Protein 4X9J (pdb70)

InterPro domains:
  IPR013087 Zinc finger C2H2-type [PF00096] (338-362)
  IPR013087 Zinc finger C2H2-type [PF00096] (368-390)
  IPR013087 Zinc finger C2H2-type [PF00096] (396-418)
  IPR013087 Zinc finger C2H2-type [PS00028] (340-362)
  IPR013087 Zinc finger C2H2-type [PS00028] (370-390)
  IPR013087 Zinc finger C2H2-type [PS00028] (398-418)
  IPR013087 Zinc finger C2H2-type [PS50157] (338-367)
  IPR013087 Zinc finger C2H2-type [PS50157] (368-395)
  IPR013087 Zinc finger C2H2-type [PS50157] (396-423)
  IPR013087 Zinc finger C2H2-type [SM00355] (338-362)
  IPR013087 Zinc finger C2H2-type [SM00355] (368-390)
  IPR013087 Zinc finger C2H2-type [SM00355] (396-418)
  IPR021839 Early growth response protein 1, C-terminal [PF11914] (452-530)
  IPR021849 Early growth response, N-terminal [PF11928] (135-237)
  IPR036236 Zinc finger C2H2 superfamily [SSF57667] (329-376)
  IPR036236 Zinc finger C2H2 superfamily [SSF57667] (362-414)

Foldseek 3Di:
DFPAAAPDDVGGDTHPDPVVSVLVCCVVVVDQPAAAPPPRDGHSDPVVSQLVVCVVVVDFPDAAPPPGDTHSDPVVSVVPNVVPDD

Solvent-accessible surface area: 7037 Å² total; per-residue (Å²): 180,122,82,89,42,9,103,40,163,112,23,129,109,114,8,67,155,59,75,69,29,81,96,17,42,63,132,76,91,50,94,120,59,64,95,0,214,94,56,120,154,68,27,42,70,61,72,87,26,67,36,31,50,38,103,75,84,48,96,112,66,53,38,4,139,117,70,40,151,128,17,22,110,60,74,58,75,159,167,19,49,119,111,72,139,290

Secondary structure (DSSP, 8-state):
---EE--STT---EESSHHHHHHHHHHHH----EE-TTT--EES-HHHHHHHHHHHH----EE-TTT--EESSHHHHHHHHGGG--

Sequence (86 aa):
ERPYACPVESCDRRFSRSDELTRHIRIHTGQKPFQCRICMRNFSRSDHLTTHIRTHTGEKPFACDICGRKFARSDERKRHTKIHLR

Organism: Homo sapiens (NCBI:txid9606)

GO terms:
  GO:0000785 chromatin (C, IDA)
  GO:0000978 RNA polymerase II cis-regulatory region sequence-specific DNA binding (F, IDA)
  GO:0001228 DNA-binding transcription activator activity, RNA polymerase II-specific (F, IDA)
  GO:1902895 positive regulation of miRNA transcription (P, IDA)
  GO:1990837 sequence-specific double-stranded DNA binding (F, IDA)
  GO:0005634 nucleus (C, IDA)
  GO:0005737 cytoplasm (C, IDA)
  GO:0008270 zinc ion binding (F, IDA)
  GO:0043565 sequence-specific DNA binding (F, IDA)
  GO:0044729 hemi-methylated DNA-binding (F, IDA)
  GO:0010385 double-stranded methylated DNA binding (F, IDA)
  GO:0098759 cellular response to interleukin-8 (P, IDA)
  GO:1990841 promoter-specific chromatin binding (F, IDA)
  GO:0005654 nucleoplasm (C, TAS)
  GO:0005515 protein binding (F, IPI)
  GO:0045944 positive regulation of transcription by RNA polymerase II (P, IDA)
  GO:0033233 regulation of protein sumoylation (P, IDA)
  GO:0045944 positive regulation of transcription by RNA polymerase II (P, IMP)
  GO:0010628 positive regulation of gene expression (P, IMP)
  GO:1901875 positive regulation of post-translational protein modification (P, IMP)

CATH classification: 3.30.160.60

Radius of gyration: 17.77 Å; Cα contacts (8 Å, |Δi|>4): 103; chains: 1; bounding box: 38×40×45 Å

Structure (mmCIF, N/CA/C/O backbone):
data_4X9J
#
_entry.id   4X9J
#
_cell.length_a   44.009
_cell.length_b   55.989
_cell.length_c   128.952
_cell.angle_alpha   90.00
_cell.angle_beta   90.00
_cell.angle_gamma   90.00
#
_symmetry.space_group_name_H-M   'C 2 2 21'
#
loop_
_entity.id
_entity.type
_entity.pdbx_description
1 polymer 'Early growth response protein 1'
2 polymer "DNA (5'-D(*AP*GP*(5CM)P*GP*TP*GP*GP*GP*(5CM)P*GP*T)-3')"
3 polymer "DNA (5'-D(*TP*AP*(5CM)P*GP*CP*CP*CP*AP*(5CM)P*GP*C)-3')"
4 non-polymer 'ZINC ION'
5 water water
#
loop_
_atom_site.group_PDB
_atom_site.id
_atom_site.type_symbol
_atom_site.label_atom_id
_atom_site.label_alt_id
_atom_site.label_comp_id
_atom_site.label_asym_id
_atom_site.label_entity_id
_atom_site.label_seq_id
_atom_site.pdbx_PDB_ins_code
_atom_site.Cartn_x
_atom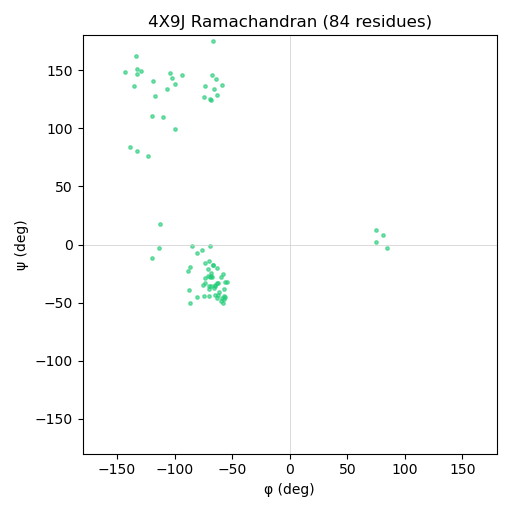_site.Cartn_y
_atom_site.Cartn_z
_atom_site.occupancy
_atom_site.B_iso_or_equiv
_atom_site.auth_seq_id
_atom_site.auth_comp_id
_atom_site.auth_asym_id
_atom_site.auth_atom_id
_atom_site.pdbx_PDB_model_num
ATOM 1 N N . GLU A 1 1 ? 17.237 -10.574 -6.996 1.00 74.53 102 GLU A N 1
ATOM 2 C CA . GLU A 1 1 ? 16.788 -10.149 -5.676 1.00 74.08 102 GLU A CA 1
ATOM 3 C C . GLU A 1 1 ? 15.430 -9.453 -5.761 1.00 70.82 102 GLU A C 1
ATOM 4 O O . GLU A 1 1 ? 15.022 -9.005 -6.835 1.00 67.32 102 GLU A O 1
ATOM 15 N N . ARG A 1 2 ? 14.739 -9.373 -4.624 1.00 63.02 103 ARG A N 1
ATOM 16 C CA . ARG A 1 2 ? 13.447 -8.695 -4.533 1.00 43.01 103 ARG A CA 1
ATOM 17 C C . ARG A 1 2 ? 13.485 -7.605 -3.476 1.00 34.16 103 ARG A C 1
ATOM 18 O O . ARG A 1 2 ? 12.952 -7.769 -2.388 1.00 36.21 103 ARG A O 1
ATOM 39 N N . PRO A 1 3 ? 14.110 -6.475 -3.796 1.00 28.90 104 PRO A N 1
ATOM 40 C CA . PRO A 1 3 ? 14.272 -5.418 -2.794 1.00 37.72 104 PRO A CA 1
ATOM 41 C C . PRO A 1 3 ? 12.977 -4.698 -2.413 1.00 39.72 104 PRO A C 1
ATOM 42 O O . PRO A 1 3 ? 12.985 -3.993 -1.410 1.00 34.68 104 PRO A O 1
ATOM 53 N N . TYR A 1 4 ? 11.900 -4.868 -3.183 1.00 39.14 105 TYR A N 1
ATOM 54 C CA . TYR A 1 4 ? 10.673 -4.087 -2.974 1.00 28.67 105 TYR A CA 1
ATOM 55 C C . TYR A 1 4 ? 9.612 -4.854 -2.191 1.00 26.18 105 TYR A C 1
ATOM 56 O O . TYR A 1 4 ? 8.886 -5.665 -2.751 1.00 25.22 105 TYR A O 1
ATOM 74 N N . ALA A 1 5 ? 9.511 -4.582 -0.894 1.00 28.04 106 ALA A N 1
ATOM 75 C CA . ALA A 1 5 ? 8.627 -5.359 -0.028 1.00 25.07 106 ALA A CA 1
ATOM 76 C C . ALA A 1 5 ? 7.266 -4.712 0.111 1.00 21.20 106 ALA A C 1
ATOM 77 O O . ALA A 1 5 ? 7.156 -3.476 0.108 1.00 22.76 106 ALA A O 1
ATOM 84 N N . CYS A 1 6 ? 6.225 -5.530 0.226 1.00 20.72 107 CYS A N 1
ATOM 85 C CA . CYS A 1 6 ? 4.896 -4.978 0.431 1.00 16.55 107 CYS A CA 1
ATOM 86 C C . CYS A 1 6 ? 4.782 -4.490 1.873 1.00 23.07 107 CYS A C 1
ATOM 87 O O . CYS A 1 6 ? 5.083 -5.243 2.805 1.00 19.30 107 CYS A O 1
ATOM 94 N N . PRO A 1 7 ? 4.369 -3.221 2.073 1.00 17.56 108 PRO A N 1
ATOM 95 C CA . PRO A 1 7 ? 4.335 -2.681 3.444 1.00 15.15 108 PRO A CA 1
ATOM 96 C C . PRO A 1 7 ? 3.087 -2.989 4.251 1.00 25.19 108 PRO A C 1
ATOM 97 O O . PRO A 1 7 ? 2.989 -2.597 5.417 1.00 24.14 108 PRO A O 1
ATOM 108 N N . VAL A 1 8 ? 2.139 -3.676 3.650 1.00 20.80 109 VAL A N 1
ATOM 109 C CA . VAL A 1 8 ? 0.943 -4.090 4.372 1.00 28.28 109 VAL A CA 1
ATOM 110 C C . VAL A 1 8 ? 1.263 -5.246 5.330 1.00 33.90 109 VAL A C 1
ATOM 111 O O . VAL A 1 8 ? 1.963 -6.195 4.976 1.00 36.27 109 VAL A O 1
ATOM 124 N N . GLU A 1 9 ? 0.721 -5.154 6.545 1.00 46.78 110 GLU A N 1
ATOM 125 C CA . GLU A 1 9 ? 1.180 -5.950 7.699 1.00 54.24 110 GLU A CA 1
ATOM 126 C C . GLU A 1 9 ? 1.101 -7.448 7.477 1.00 47.70 110 GLU A C 1
ATOM 127 O O . GLU A 1 9 ? 2.068 -8.175 7.700 1.00 44.86 110 GLU A O 1
ATOM 139 N N . SER A 1 10 ? -0.063 -7.904 7.037 1.00 48.83 111 SER A N 1
ATOM 140 C CA . SER A 1 10 ? -0.326 -9.329 6.880 1.00 56.41 111 SER A CA 1
ATOM 141 C C . SER A 1 10 ? 0.474 -9.945 5.732 1.00 56.33 111 SER A C 1
ATOM 142 O O . SER A 1 10 ? 0.399 -11.156 5.497 1.00 52.36 111 SER A O 1
ATOM 150 N N . CYS A 1 11 ? 1.246 -9.110 5.038 1.00 51.47 112 CYS A N 1
ATOM 151 C CA . CYS A 1 11 ? 1.823 -9.468 3.752 1.00 41.95 112 CYS A CA 1
ATOM 152 C C . CYS A 1 11 ? 3.345 -9.486 3.774 1.00 35.34 112 CYS A C 1
ATOM 153 O O . CYS A 1 11 ? 3.986 -8.506 4.141 1.00 36.45 112 CYS A O 1
ATOM 160 N N . ASP A 1 12 ? 3.918 -10.599 3.331 1.00 46.98 113 ASP A N 1
ATOM 161 C CA . ASP A 1 12 ? 5.371 -10.762 3.281 1.00 52.29 113 ASP A CA 1
ATOM 162 C C . ASP A 1 12 ? 5.882 -10.843 1.837 1.00 47.57 113 ASP A C 1
ATOM 163 O O . ASP A 1 12 ? 7.007 -11.287 1.592 1.00 45.32 113 ASP A O 1
ATOM 172 N N . ARG A 1 13 ? 5.054 -10.408 0.888 1.00 30.30 114 ARG A N 1
ATOM 173 C CA . ARG A 1 13 ? 5.424 -10.442 -0.521 1.00 25.58 114 ARG A CA 1
ATOM 174 C C . ARG A 1 13 ? 6.548 -9.458 -0.807 1.00 27.32 114 ARG A C 1
ATOM 175 O O . ARG A 1 13 ? 6.634 -8.383 -0.193 1.00 25.51 114 ARG A O 1
ATOM 196 N N . ARG A 1 14 ? 7.419 -9.841 -1.738 1.00 23.67 115 ARG A N 1
ATOM 197 C CA . ARG A 1 14 ? 8.507 -8.982 -2.190 1.00 21.00 115 ARG A CA 1
ATOM 198 C C . ARG A 1 14 ? 8.547 -9.010 -3.721 1.00 23.20 115 ARG A C 1
ATOM 199 O O . ARG A 1 14 ? 7.978 -9.918 -4.332 1.00 35.80 115 ARG A O 1
ATOM 220 N N . PHE A 1 15 ? 9.217 -8.017 -4.316 1.00 24.07 116 PHE A N 1
ATOM 221 C CA . PHE A 1 15 ? 9.243 -7.854 -5.777 1.00 20.85 116 PHE A CA 1
ATOM 222 C C . PHE A 1 15 ? 10.598 -7.368 -6.288 1.00 21.46 116 PHE A C 1
ATOM 223 O O . PHE A 1 15 ? 11.323 -6.639 -5.594 1.00 24.26 116 PHE A O 1
ATOM 240 N N . SER A 1 16 ? 10.939 -7.800 -7.511 1.00 28.63 117 SER A N 1
ATOM 241 C CA . SER A 1 16 ? 12.158 -7.363 -8.191 1.00 29.03 117 SER A CA 1
ATOM 242 C C . SER A 1 16 ? 12.002 -5.951 -8.709 1.00 26.90 117 SER A C 1
ATOM 243 O O . SER A 1 16 ? 12.967 -5.172 -8.739 1.00 31.90 117 SER A O 1
ATOM 251 N N . ARG A 1 17 ? 10.786 -5.625 -9.132 1.00 24.96 118 ARG A N 1
ATOM 252 C CA . ARG A 1 17 ? 10.516 -4.326 -9.722 1.00 18.75 118 ARG A CA 1
ATOM 253 C C . ARG A 1 17 ? 9.504 -3.505 -8.953 1.00 18.00 118 ARG A C 1
ATOM 254 O O . ARG A 1 17 ? 8.482 -4.025 -8.502 1.00 18.74 118 ARG A O 1
ATOM 275 N N . SER A 1 18 ? 9.767 -2.205 -8.865 1.00 15.68 119 SER A N 1
ATOM 276 C CA . SER A 1 18 ? 8.934 -1.312 -8.056 1.00 14.59 119 SER A CA 1
ATOM 277 C C . SER A 1 18 ? 7.531 -1.238 -8.616 1.00 12.63 119 SER A C 1
ATOM 278 O O . SER A 1 18 ? 6.563 -1.166 -7.846 1.00 13.73 119 SER A O 1
ATOM 286 N N . ASP A 1 19 ? 7.402 -1.278 -9.939 1.00 12.94 120 ASP A N 1
ATOM 287 C CA . ASP A 1 19 ? 6.090 -1.173 -10.543 1.00 11.05 120 ASP A CA 1
ATOM 288 C C . ASP A 1 19 ? 5.263 -2.415 -10.247 1.00 12.46 120 ASP A C 1
ATOM 289 O O . ASP A 1 19 ? 4.038 -2.327 -10.251 1.00 14.16 120 ASP A O 1
ATOM 298 N N . GLU A 1 20 ? 5.916 -3.554 -10.037 1.00 13.05 121 GLU A N 1
ATOM 299 C CA . GLU A 1 20 ? 5.179 -4.788 -9.707 1.00 14.72 121 GLU A CA 1
ATOM 300 C C . GLU A 1 20 ? 4.604 -4.673 -8.294 1.00 14.47 121 GLU A C 1
ATOM 301 O O . GLU A 1 20 ? 3.488 -5.128 -8.037 1.00 16.81 121 GLU A O 1
ATOM 313 N N . LEU A 1 21 ? 5.355 -4.068 -7.371 1.00 14.12 122 LEU A N 1
ATOM 314 C CA . LEU A 1 21 ? 4.819 -3.782 -6.044 1.00 16.06 122 LEU A CA 1
ATOM 315 C C . LEU A 1 21 ? 3.632 -2.812 -6.147 1.00 15.80 122 LEU A C 1
ATOM 316 O O . LEU A 1 21 ? 2.609 -3.014 -5.511 1.00 13.62 122 LEU A O 1
ATOM 332 N N . THR A 1 22 ? 3.739 -1.766 -6.959 1.00 12.28 123 THR A N 1
ATOM 333 C CA . THR A 1 22 ? 2.648 -0.803 -7.081 1.00 12.78 123 THR A CA 1
ATOM 334 C C . THR A 1 22 ? 1.371 -1.489 -7.609 1.00 14.37 123 THR A C 1
ATOM 335 O O . THR A 1 22 ? 0.272 -1.261 -7.126 1.00 16.57 123 THR A O 1
ATOM 346 N N . ARG A 1 23 ? 1.530 -2.378 -8.571 1.00 12.31 124 ARG A N 1
ATOM 347 C CA . ARG A 1 23 ? 0.393 -3.167 -9.077 1.00 11.8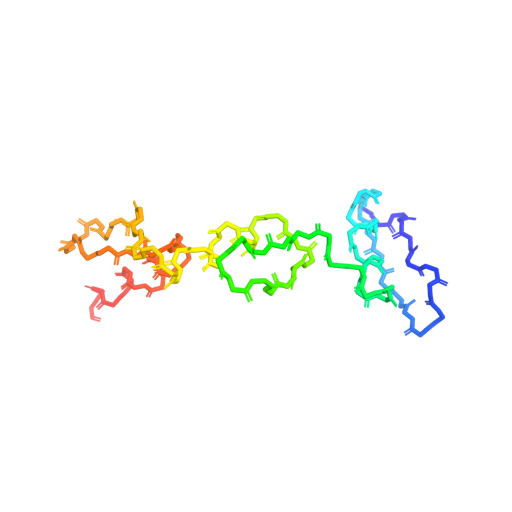0 124 ARG A CA 1
ATOM 348 C C . ARG A 1 23 ? -0.184 -4.069 -7.970 1.00 15.27 124 ARG A C 1
ATOM 349 O O . ARG A 1 23 ? -1.407 -4.146 -7.782 1.00 15.50 124 ARG A O 1
ATOM 370 N N . HIS A 1 24 ? 0.699 -4.740 -7.255 1.00 14.64 125 HIS A N 1
ATOM 371 C CA . HIS A 1 24 ? 0.303 -5.622 -6.159 1.00 15.12 125 HIS A CA 1
ATOM 372 C C . HIS A 1 24 ? -0.499 -4.901 -5.098 1.00 18.50 125 HIS A C 1
ATOM 373 O O . HIS A 1 24 ? -1.426 -5.474 -4.556 1.00 19.63 125 HIS A O 1
ATOM 387 N N . ILE A 1 25 ? -0.144 -3.658 -4.784 1.00 17.85 126 ILE A N 1
ATOM 388 C CA . ILE A 1 25 ? -0.819 -2.908 -3.730 1.00 17.86 126 ILE A CA 1
ATOM 389 C C . ILE A 1 25 ? -2.304 -2.737 -4.031 1.00 18.93 126 ILE A C 1
ATOM 390 O O . ILE A 1 25 ? -3.110 -2.628 -3.113 1.00 17.88 126 ILE A O 1
ATOM 406 N N . ARG A 1 26 ? -2.681 -2.727 -5.305 1.00 17.92 127 ARG A N 1
ATOM 407 C CA . ARG A 1 26 ? -4.089 -2.614 -5.657 1.00 17.94 127 ARG A CA 1
ATOM 408 C C . ARG A 1 26 ? -4.934 -3.727 -5.045 1.00 19.51 127 ARG A C 1
ATOM 409 O O . ARG A 1 26 ? -6.130 -3.564 -4.872 1.00 27.21 127 ARG A O 1
ATOM 430 N N . ILE A 1 27 ? -4.328 -4.874 -4.748 1.00 20.93 128 ILE A N 1
ATOM 431 C CA . ILE A 1 27 ? -5.084 -5.967 -4.167 1.00 18.46 128 ILE A CA 1
ATOM 432 C C . ILE A 1 27 ? -5.570 -5.535 -2.793 1.00 26.01 128 ILE A C 1
ATOM 433 O O . ILE A 1 27 ? -6.734 -5.748 -2.430 1.00 26.19 128 ILE A O 1
ATOM 449 N N . HIS A 1 28 ? -4.673 -4.902 -2.050 1.00 24.34 129 HIS A N 1
ATOM 450 C CA . HIS A 1 28 ? -4.963 -4.395 -0.713 1.00 24.99 129 HIS A CA 1
ATOM 451 C C . HIS A 1 28 ? -5.859 -3.143 -0.720 1.00 26.04 129 HIS A C 1
ATOM 452 O O . HIS A 1 28 ? -6.640 -2.948 0.204 1.00 27.13 129 HIS A O 1
ATOM 466 N N . THR A 1 29 ? -5.739 -2.278 -1.727 1.00 19.27 130 THR A N 1
ATOM 467 C CA . THR A 1 29 ? -6.544 -1.062 -1.768 1.00 19.59 130 THR A CA 1
ATOM 468 C C . THR A 1 29 ? -7.894 -1.300 -2.428 1.00 24.34 130 THR A C 1
ATOM 469 O O . THR A 1 29 ? -8.825 -0.514 -2.258 1.00 26.55 130 THR A O 1
ATOM 480 N N . GLY A 1 30 ?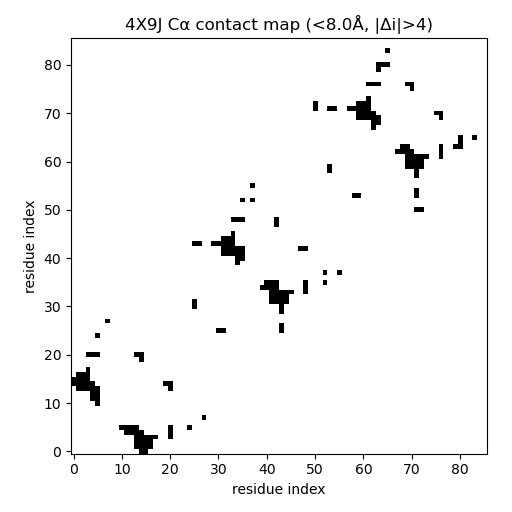 -7.995 -2.378 -3.191 1.00 27.43 131 GLY A N 1
ATOM 481 C CA . GLY A 1 30 ? -9.195 -2.653 -3.952 1.00 23.06 131 GLY A CA 1
ATOM 482 C C . GLY A 1 30 ? -9.339 -1.775 -5.174 1.00 25.64 131 GLY A C 1
ATOM 483 O O . GLY A 1 30 ? -10.402 -1.762 -5.796 1.00 30.33 131 GLY A O 1
ATOM 487 N N . GLN A 1 31 ? -8.281 -1.062 -5.542 1.00 22.67 132 GLN A N 1
ATOM 488 C CA . GLN A 1 31 ? -8.335 -0.164 -6.683 1.00 19.59 132 GLN A CA 1
ATOM 489 C C . GLN A 1 31 ? -8.462 -0.996 -7.967 1.00 22.71 132 GLN A C 1
ATOM 490 O O . GLN A 1 31 ? -7.654 -1.894 -8.236 1.00 21.64 132 GLN A O 1
ATOM 504 N N . LYS A 1 32 ? -9.499 -0.699 -8.742 1.00 21.40 133 LYS A N 1
ATOM 505 C CA . LYS A 1 32 ? -9.797 -1.401 -9.995 1.00 18.23 133 LYS A CA 1
ATOM 506 C C . LYS A 1 32 ? -10.069 -0.310 -11.018 1.00 19.08 133 LYS A C 1
ATOM 507 O O . LYS A 1 32 ? -11.220 0.021 -11.295 1.00 25.95 133 LYS A O 1
ATOM 526 N N . PRO A 1 33 ? -8.994 0.275 -11.562 1.00 19.92 134 PRO A N 1
ATOM 527 C CA . PRO A 1 33 ? -9.067 1.529 -12.319 1.00 22.66 134 PRO A CA 1
ATOM 528 C C . PRO A 1 33 ? -9.623 1.412 -13.732 1.00 20.91 134 PRO A C 1
ATOM 529 O O . PRO A 1 33 ? -9.773 2.438 -14.388 1.00 22.33 134 PRO A O 1
ATOM 540 N N . PHE A 1 34 ? -9.908 0.196 -14.199 1.00 17.33 135 PHE A N 1
ATOM 541 C CA . PHE A 1 34 ? -10.189 -0.026 -15.616 1.00 16.91 135 PHE A CA 1
ATOM 542 C C . PHE A 1 34 ? -11.578 -0.590 -15.748 1.00 20.45 135 PHE A C 1
ATOM 543 O O . PHE A 1 34 ? -11.820 -1.716 -15.341 1.00 21.24 135 PHE A O 1
ATOM 560 N N . GLN A 1 35 ? -12.489 0.199 -16.301 1.00 16.07 136 GLN A N 1
ATOM 561 C CA . GLN A 1 35 ? -13.904 -0.181 -1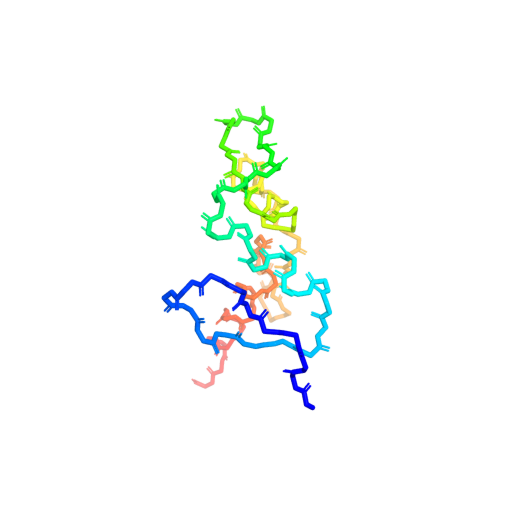6.324 1.00 14.19 136 GLN A CA 1
ATOM 562 C C . GLN A 1 35 ? -14.3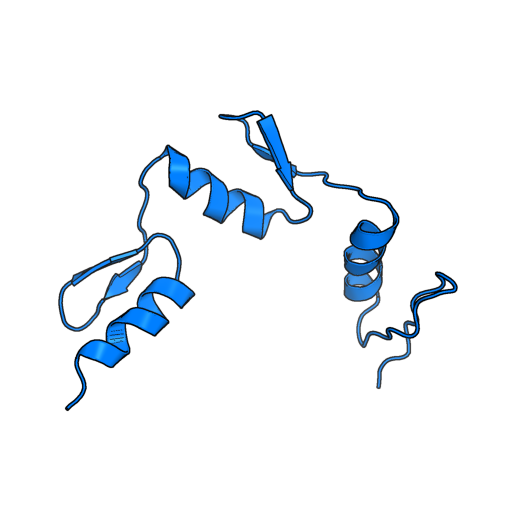27 -0.609 -17.725 1.00 14.17 136 GLN A C 1
ATOM 563 O O . GLN A 1 35 ? -14.012 0.047 -18.711 1.00 16.41 136 GLN A O 1
ATOM 577 N N . CYS A 1 36 ? -15.040 -1.725 -17.801 1.00 14.19 137 CYS A N 1
ATOM 578 C CA . CYS A 1 36 ? -15.651 -2.161 -19.047 1.00 14.94 137 CYS A CA 1
ATOM 579 C C . CYS A 1 36 ? -16.797 -1.238 -19.453 1.00 18.93 137 CYS A C 1
ATOM 580 O O . CYS A 1 36 ? -17.729 -0.996 -18.684 1.00 18.06 137 CYS A O 1
ATOM 587 N N . ARG A 1 37 ? -16.719 -0.715 -20.665 1.00 19.11 138 ARG A N 1
ATOM 588 C CA . ARG A 1 37 ? -17.696 0.239 -21.154 1.00 23.62 138 ARG A CA 1
ATOM 589 C C . ARG A 1 37 ? -19.037 -0.419 -21.417 1.00 20.82 138 ARG A C 1
ATOM 590 O O . ARG A 1 37 ? -20.066 0.254 -21.470 1.00 22.07 138 ARG A O 1
ATOM 611 N N . ILE A 1 38 ? -19.022 -1.735 -21.597 1.00 19.23 139 ILE A N 1
ATOM 612 C CA . ILE A 1 38 ? -20.221 -2.474 -21.978 1.00 16.60 139 ILE A CA 1
ATOM 613 C C . ILE A 1 38 ? -21.035 -2.885 -20.756 1.00 15.78 139 ILE A C 1
ATOM 614 O O . ILE A 1 38 ? -22.236 -2.623 -20.712 1.00 26.18 139 ILE A O 1
ATOM 630 N N . CYS A 1 39 ? -20.397 -3.500 -19.756 1.00 17.08 140 CYS A N 1
ATOM 631 C CA . CYS A 1 39 ? -21.142 -3.992 -18.590 1.00 19.31 140 CYS A CA 1
ATOM 632 C C . CYS A 1 39 ? -20.818 -3.266 -17.287 1.00 20.19 140 CYS A C 1
ATOM 633 O O . CYS A 1 39 ? -21.413 -3.593 -16.258 1.00 22.45 140 CYS A O 1
ATOM 640 N N . MET A 1 40 ? -19.869 -2.324 -17.326 1.00 14.24 141 MET A N 1
ATOM 641 C CA . MET A 1 40 ? -19.515 -1.463 -16.196 1.00 21.90 141 MET A CA 1
ATOM 642 C C . MET A 1 40 ? -18.690 -2.166 -15.106 1.00 17.18 141 MET A C 1
ATOM 643 O O . MET A 1 40 ? -18.337 -1.543 -14.095 1.00 21.12 141 MET A O 1
ATOM 657 N N . ARG A 1 41 ? -18.346 -3.433 -15.314 1.00 18.23 142 ARG A N 1
ATOM 658 C CA . ARG A 1 41 ? -17.479 -4.132 -14.373 1.00 17.83 142 ARG A CA 1
ATOM 659 C C . ARG A 1 41 ? -16.082 -3.496 -14.327 1.00 18.09 142 ARG A C 1
ATOM 660 O O . ARG A 1 41 ? -15.557 -3.070 -15.350 1.00 17.35 142 ARG A O 1
ATOM 681 N N . ASN A 1 42 ? -15.494 -3.440 -13.132 1.00 17.98 143 ASN A N 1
ATOM 682 C CA . ASN A 1 42 ? -14.166 -2.847 -12.952 1.00 14.89 143 ASN A CA 1
ATOM 683 C C . ASN A 1 42 ? -13.095 -3.907 -12.781 1.00 15.93 143 ASN A C 1
ATOM 684 O O .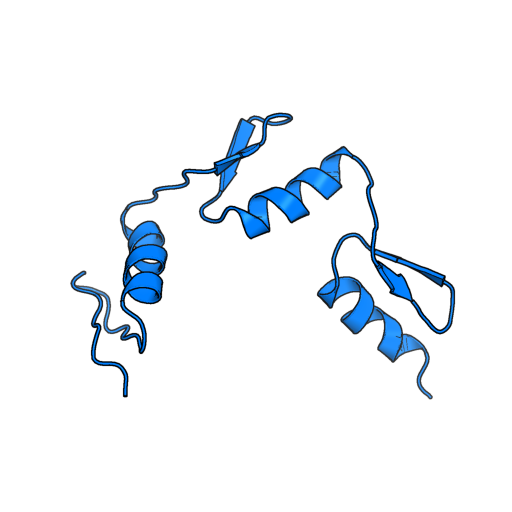 ASN A 1 42 ? -13.365 -4.982 -12.230 1.00 17.35 143 ASN A O 1
ATOM 695 N N . PHE A 1 43 ? -11.890 -3.596 -13.268 1.00 15.76 144 PHE A N 1
ATOM 696 C CA . PHE A 1 43 ? -10.772 -4.525 -13.272 1.00 13.68 144 PHE A CA 1
ATOM 697 C C . PHE A 1 43 ? -9.511 -3.856 -12.751 1.00 10.43 144 PHE A C 1
ATOM 698 O O . PHE A 1 43 ? -9.286 -2.662 -12.962 1.00 16.48 144 PHE A O 1
ATOM 715 N N . SER A 1 44 ? -8.709 -4.679 -12.090 1.00 13.68 145 SER A N 1
ATOM 716 C CA . SER A 1 44 ? -7.413 -4.289 -11.571 1.00 13.21 145 SER A CA 1
ATOM 717 C C . SER A 1 44 ? -6.370 -4.005 -12.663 1.00 15.14 145 SER A C 1
ATOM 718 O O . SER A 1 44 ? -5.394 -3.284 -12.436 1.00 14.86 145 SER A O 1
ATOM 726 N N . ARG A 1 45 ? -6.553 -4.602 -13.834 1.00 13.89 146 ARG A N 1
ATOM 727 C CA . ARG A 1 45 ? -5.522 -4.553 -14.864 1.00 15.45 146 ARG A CA 1
ATOM 728 C C . ARG A 1 45 ? -6.069 -4.252 -16.248 1.00 13.50 146 ARG A C 1
ATOM 729 O O . ARG A 1 45 ? -7.079 -4.827 -16.684 1.00 13.91 146 ARG A O 1
ATOM 750 N N . SER A 1 46 ? -5.383 -3.367 -16.964 1.00 12.05 147 SER A N 1
ATOM 751 C CA . SER A 1 46 ? -5.834 -2.973 -18.284 1.00 12.63 147 SER A CA 1
ATOM 752 C C . SER A 1 46 ? -5.807 -4.136 -19.274 1.00 13.24 147 SER A C 1
ATOM 753 O O . SER A 1 46 ? -6.686 -4.219 -20.134 1.00 12.13 147 SER A O 1
ATOM 761 N N . ASP A 1 47 ? -4.834 -5.033 -19.146 1.00 11.54 148 ASP A N 1
ATOM 762 C CA . ASP A 1 47 ? -4.731 -6.161 -2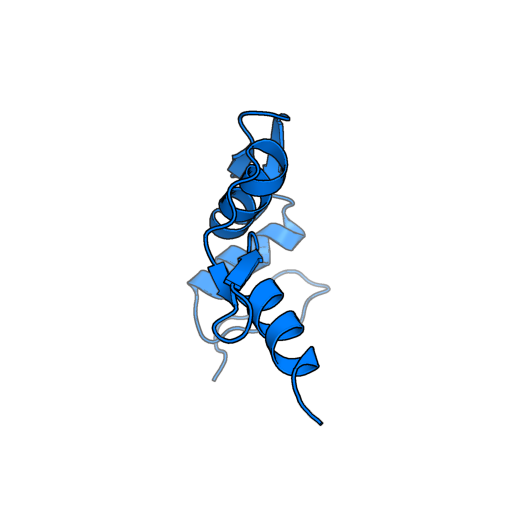0.075 1.00 8.35 148 ASP A CA 1
ATOM 763 C C . ASP A 1 47 ? -5.878 -7.141 -19.846 1.00 9.28 148 ASP A C 1
ATOM 764 O O . ASP A 1 47 ? -6.395 -7.731 -20.791 1.00 11.52 148 ASP A O 1
ATOM 773 N N . HIS A 1 48 ? -6.288 -7.317 -18.593 1.00 8.37 149 HIS A N 1
ATOM 774 C CA . HIS A 1 48 ? -7.398 -8.213 -18.283 1.00 8.72 149 HIS A CA 1
ATOM 775 C C . HIS A 1 48 ? -8.737 -7.592 -18.698 1.00 8.88 149 HIS A C 1
ATOM 776 O O . HIS A 1 48 ? -9.706 -8.329 -19.034 1.00 10.48 149 HIS A O 1
ATOM 790 N N . LEU A 1 49 ? -8.818 -6.255 -18.683 1.00 10.43 150 LEU A N 1
ATOM 791 C CA . LEU A 1 49 ? -9.989 -5.590 -19.248 1.00 11.55 150 LEU A CA 1
ATOM 792 C C . LEU A 1 49 ? -10.113 -5.955 -20.726 1.00 9.87 150 LEU A C 1
ATOM 793 O O . LEU A 1 49 ? -11.185 -6.370 -21.199 1.00 10.64 150 LEU A O 1
ATOM 809 N N . THR A 1 50 ? -9.020 -5.844 -21.466 1.00 8.84 151 THR A N 1
ATOM 810 C CA . THR A 1 50 ? -9.068 -6.107 -22.895 1.00 8.86 151 THR A CA 1
ATOM 811 C C . THR A 1 50 ? -9.575 -7.516 -23.209 1.00 10.11 151 THR A C 1
ATOM 812 O O . THR A 1 50 ? -10.423 -7.698 -24.082 1.00 10.30 151 THR A O 1
ATOM 823 N N . THR A 1 51 ? -9.057 -8.532 -22.533 1.00 9.15 152 THR A N 1
ATOM 824 C CA . THR A 1 51 ? -9.552 -9.893 -22.799 1.00 9.82 152 THR A CA 1
ATOM 825 C C . THR A 1 51 ? -10.999 -10.080 -22.332 1.00 11.49 152 THR A C 1
ATOM 826 O O . THR A 1 51 ? -11.797 -10.771 -22.992 1.00 10.61 152 THR A O 1
ATOM 837 N N . HIS A 1 52 ? -11.362 -9.436 -21.220 1.00 11.14 153 HIS A N 1
ATOM 838 C CA . HIS A 1 52 ? -12.759 -9.474 -20.770 1.00 8.83 153 HIS A CA 1
ATOM 839 C C . HIS A 1 52 ? -13.718 -8.947 -21.849 1.00 9.21 153 HIS A C 1
ATOM 840 O O . HIS A 1 52 ? -14.797 -9.521 -22.090 1.00 11.26 153 HIS A O 1
ATOM 854 N N . ILE A 1 53 ? -13.355 -7.838 -22.487 1.00 8.76 154 ILE A N 1
ATOM 855 C CA . ILE A 1 53 ? -14.224 -7.223 -23.492 1.00 10.21 154 ILE A CA 1
ATOM 856 C C . ILE A 1 53 ? -14.579 -8.224 -24.594 1.00 10.02 154 ILE A C 1
ATOM 857 O O . ILE A 1 53 ? -15.674 -8.181 -25.161 1.00 11.54 154 ILE A O 1
ATOM 873 N N . ARG A 1 54 ? -13.658 -9.134 -24.893 1.00 10.14 155 ARG A N 1
ATOM 874 C CA . ARG A 1 54 ? -13.896 -10.140 -25.929 1.00 10.06 155 ARG A CA 1
ATOM 875 C C . ARG A 1 54 ? -15.055 -11.069 -25.566 1.00 10.31 155 ARG A C 1
ATOM 876 O O . ARG A 1 54 ? -15.638 -11.711 -26.439 1.00 10.28 155 ARG A O 1
ATOM 897 N N . THR A 1 55 ? -15.414 -11.155 -24.293 1.00 10.13 156 THR A N 1
ATOM 898 C CA . THR A 1 55 ? -16.573 -11.943 -23.920 1.00 10.65 156 THR A CA 1
ATOM 899 C C . THR A 1 55 ? -17.845 -11.315 -24.453 1.00 14.98 156 THR A C 1
ATOM 900 O O . THR A 1 55 ? -18.810 -12.029 -24.730 1.00 17.11 156 THR A O 1
ATOM 911 N N . HIS A 1 56 ? -17.853 -9.997 -24.634 1.00 10.34 157 HIS A N 1
ATOM 912 C CA . HIS A 1 56 ? -19.021 -9.304 -25.165 1.00 11.58 157 HIS A CA 1
ATOM 913 C C . HIS A 1 56 ? -19.014 -9.270 -26.697 1.00 13.42 157 HIS A C 1
ATOM 914 O O . HIS A 1 56 ? -20.074 -9.380 -27.338 1.00 14.65 157 HIS A O 1
ATOM 928 N N . THR A 1 57 ? -17.842 -9.066 -27.302 1.00 9.74 158 THR A N 1
ATOM 929 C CA . THR A 1 57 ? -17.768 -8.819 -28.737 1.00 11.94 158 THR A CA 1
ATOM 930 C C . THR A 1 57 ? -17.653 -10.107 -29.540 1.00 15.58 158 THR A C 1
ATOM 931 O O . THR A 1 57 ? -17.980 -10.114 -30.720 1.00 16.10 158 THR A O 1
ATOM 942 N N . GLY A 1 58 ? -17.182 -11.198 -28.930 1.00 10.42 159 GLY A N 1
ATOM 943 C CA . GLY A 1 58 ? -16.962 -12.421 -29.664 1.00 10.32 159 GLY A CA 1
ATOM 944 C C . GLY A 1 58 ? -15.662 -12.440 -30.436 1.00 11.44 159 GLY A C 1
ATOM 945 O O . GLY A 1 58 ? -15.409 -13.368 -31.201 1.00 12.22 159 GLY A O 1
ATOM 949 N N . GLU A 1 59 ? -14.796 -11.448 -30.234 1.00 9.66 160 GLU A N 1
ATOM 950 C CA . GLU A 1 59 ? -13.529 -11.389 -30.955 1.00 8.93 160 GLU A CA 1
ATOM 951 C C . GLU A 1 59 ? -12.651 -12.569 -30.526 1.00 13.04 160 GLU A C 1
ATOM 952 O O . GLU A 1 59 ? -12.491 -12.807 -29.339 1.00 13.04 160 GLU A O 1
ATOM 964 N N . LYS A 1 60 ? -12.044 -13.258 -31.488 1.00 10.04 161 LYS A N 1
ATOM 965 C CA . LYS A 1 60 ? -11.222 -14.425 -31.191 1.00 12.55 161 LYS A CA 1
ATOM 966 C C . LYS A 1 60 ? -9.970 -14.377 -32.066 1.00 11.06 161 LYS A C 1
ATOM 967 O O . LYS A 1 60 ? -9.937 -14.996 -33.140 1.00 12.37 161 LYS A O 1
ATOM 986 N N . PRO A 1 61 ? -8.943 -13.628 -31.627 1.00 9.89 162 PRO A N 1
ATOM 987 C CA . PRO A 1 61 ? -7.784 -13.367 -32.499 1.00 12.64 162 PRO A CA 1
ATOM 988 C C . PRO A 1 61 ? -6.843 -14.546 -32.713 1.00 15.90 162 PRO A C 1
ATOM 989 O O . PRO A 1 61 ? -6.019 -14.492 -33.622 1.00 17.41 162 PRO A O 1
ATOM 1000 N N . PHE A 1 62 ? -6.924 -15.582 -31.890 1.00 11.96 163 PHE A N 1
ATOM 1001 C CA . PHE A 1 62 ? -5.894 -16.616 -31.874 1.00 10.61 163 PHE A CA 1
ATOM 1002 C C . PHE A 1 62 ? -6.363 -17.958 -32.445 1.00 10.01 163 PHE A C 1
ATOM 1003 O O . PHE A 1 62 ? -7.156 -18.697 -31.812 1.00 12.77 163 PHE A O 1
ATOM 1020 N N . ALA A 1 63 ? -5.860 -18.315 -33.606 1.00 10.93 164 ALA A N 1
ATOM 1021 C CA . ALA A 1 63 ? -6.297 -19.543 -34.297 1.00 8.88 164 ALA A CA 1
ATOM 1022 C C . ALA A 1 63 ? -5.314 -20.705 -34.082 1.00 9.75 164 ALA A C 1
ATOM 1023 O O . ALA A 1 63 ? -4.090 -20.543 -34.131 1.00 12.41 164 ALA A O 1
ATOM 1030 N N . CYS A 1 64 ? -5.871 -21.893 -33.849 1.00 8.28 165 CYS A N 1
ATOM 1031 C CA . CYS A 1 64 ? -5.075 -23.122 -33.747 1.00 9.02 165 CYS A CA 1
ATOM 1032 C C . CYS A 1 64 ? -4.362 -23.436 -35.071 1.00 9.75 165 CYS A C 1
ATOM 1033 O O . CYS A 1 64 ? -4.965 -23.446 -36.143 1.00 10.83 165 CYS A O 1
ATOM 1040 N N . ASP A 1 65 ? -3.056 -23.669 -35.005 1.00 10.27 166 ASP A N 1
ATOM 1041 C CA . ASP A 1 65 ? -2.303 -23.987 -36.211 1.00 10.27 166 ASP A CA 1
ATOM 1042 C C . ASP A 1 65 ? -2.743 -25.274 -36.885 1.00 11.45 166 ASP A C 1
ATOM 1043 O O . ASP A 1 65 ? -2.690 -25.384 -38.115 1.00 15.45 166 ASP A O 1
ATOM 1052 N N . ILE A 1 66 ? -3.184 -26.249 -36.115 1.00 8.20 167 ILE A N 1
ATOM 1053 C CA . ILE A 1 66 ? -3.571 -27.554 -36.651 1.00 7.39 167 ILE A CA 1
ATOM 1054 C C . ILE A 1 66 ? -4.975 -27.563 -37.262 1.00 11.10 167 ILE A C 1
ATOM 1055 O O . ILE A 1 66 ? -5.200 -28.121 -38.335 1.00 12.95 167 ILE A O 1
ATOM 1071 N N . CYS A 1 67 ? -5.950 -26.979 -36.578 1.00 8.66 168 CYS A N 1
ATOM 1072 C CA . CYS A 1 67 ? -7.357 -27.087 -36.997 1.00 9.72 168 CYS A CA 1
ATOM 1073 C C . CYS A 1 67 ? -8.049 -25.769 -37.319 1.00 10.15 168 CYS A C 1
ATOM 1074 O O . CYS A 1 67 ? -9.180 -25.800 -37.844 1.00 13.81 168 CYS A O 1
ATOM 1081 N N . GLY A 1 68 ? -7.437 -24.641 -36.973 1.00 8.89 169 GLY A N 1
ATOM 1082 C CA . GLY A 1 68 ? -8.002 -23.350 -37.293 1.00 9.70 169 GLY A CA 1
ATOM 1083 C C . GLY A 1 68 ? -9.038 -22.840 -36.289 1.00 9.80 169 GLY A C 1
ATOM 1084 O O . GLY A 1 68 ? -9.487 -21.718 -36.440 1.00 13.48 169 GLY A O 1
ATOM 1088 N N . ARG A 1 69 ? -9.396 -23.608 -35.265 1.00 9.92 170 ARG A N 1
ATOM 1089 C CA . ARG A 1 69 ? -10.338 -23.125 -34.249 1.00 8.63 170 ARG A CA 1
ATOM 1090 C C . ARG A 1 69 ? -9.788 -21.862 -33.577 1.00 9.29 170 ARG A C 1
ATOM 1091 O O . ARG A 1 69 ? -8.598 -21.785 -33.266 1.00 10.39 170 ARG A O 1
ATOM 1112 N N . LYS A 1 70 ? -10.661 -20.885 -33.367 1.00 9.10 171 LYS A N 1
ATOM 1113 C CA . LYS A 1 70 ? -10.309 -19.554 -32.869 1.00 9.75 171 LYS A CA 1
ATOM 1114 C C . LYS A 1 70 ? -10.636 -19.370 -31.394 1.00 8.84 171 LYS A C 1
ATOM 1115 O O . LYS A 1 70 ? -11.620 -19.909 -30.878 1.00 8.82 171 LYS A O 1
ATOM 1134 N N . PHE A 1 71 ? -9.749 -18.637 -30.710 1.00 7.93 172 PHE A N 1
ATOM 1135 C CA . PHE A 1 71 ? -9.876 -18.354 -29.294 1.00 7.83 172 PHE A CA 1
ATOM 1136 C C . PHE A 1 71 ? -9.656 -16.875 -28.953 1.00 6.95 172 PHE A C 1
ATOM 1137 O O . PHE A 1 71 ? -8.891 -16.162 -29.628 1.00 8.39 172 PHE A O 1
ATOM 1154 N N . ALA A 1 72 ? -10.298 -16.440 -27.881 1.00 8.51 173 ALA A N 1
ATOM 1155 C CA . ALA A 1 72 ? -10.149 -15.074 -27.401 1.00 9.54 173 ALA A CA 1
ATOM 1156 C C . ALA A 1 72 ? -8.797 -14.772 -26.786 1.00 9.56 173 ALA A C 1
ATOM 1157 O O . ALA A 1 72 ? -8.358 -13.614 -26.770 1.00 12.50 173 ALA A O 1
ATOM 1164 N N . ARG A 1 73 ? -8.139 -15.795 -26.242 1.00 9.40 174 ARG A N 1
ATOM 1165 C CA . ARG A 1 73 ? -6.855 -15.609 -25.571 1.00 10.09 174 ARG A CA 1
ATOM 1166 C C . ARG A 1 73 ? -5.784 -16.559 -26.049 1.00 11.03 174 ARG A C 1
ATOM 1167 O O . ARG A 1 73 ? -6.077 -17.698 -26.442 1.00 8.57 174 ARG A O 1
ATOM 1188 N N . SER A 1 74 ? -4.530 -16.103 -26.006 1.00 10.05 175 SER A N 1
ATOM 1189 C CA . SER A 1 74 ? -3.434 -16.932 -26.476 1.00 9.02 175 SER A CA 1
ATOM 1190 C C . SER A 1 74 ? -3.270 -18.158 -25.599 1.00 8.43 175 SER A C 1
ATOM 1191 O O . SER A 1 74 ? -2.953 -19.218 -26.097 1.00 9.73 175 SER A O 1
ATOM 1199 N N . ASP A 1 75 ? -3.459 -18.017 -24.290 1.00 11.56 176 ASP A N 1
ATOM 1200 C CA . ASP A 1 75 ? -3.267 -19.158 -23.397 1.00 10.91 176 ASP A CA 1
ATOM 1201 C C . ASP A 1 75 ? -4.348 -20.214 -23.605 1.00 8.88 176 ASP A C 1
ATOM 1202 O O . ASP A 1 75 ? -4.127 -21.400 -23.345 1.00 9.91 176 ASP A O 1
ATOM 1211 N N . GLU A 1 76 ? -5.517 -19.767 -24.043 1.00 7.73 177 GLU A N 1
ATOM 1212 C CA . GLU A 1 76 ? -6.637 -20.627 -24.330 1.00 10.65 177 GLU A CA 1
ATOM 1213 C C . GLU A 1 76 ? -6.321 -21.429 -25.582 1.00 6.89 177 GLU A C 1
ATOM 1214 O O . GLU A 1 76 ? -6.562 -22.641 -25.622 1.00 8.14 177 GLU A 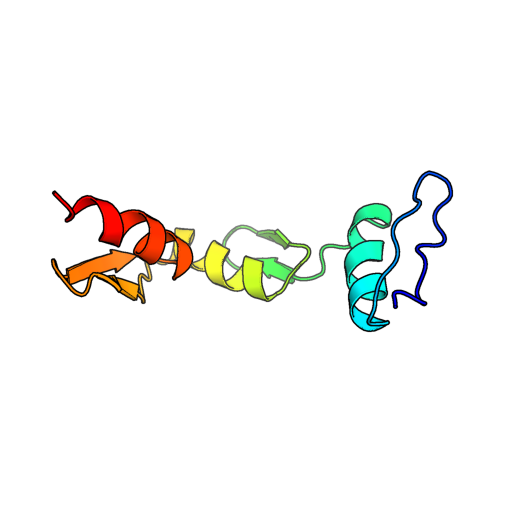O 1
ATOM 1226 N N . ARG A 1 77 ? -5.782 -20.764 -26.607 1.00 6.77 178 ARG A N 1
ATOM 1227 C CA . ARG A 1 77 ? -5.294 -21.487 -27.760 1.00 6.71 178 ARG A CA 1
ATOM 1228 C C . ARG A 1 77 ? -4.223 -22.488 -27.366 1.00 7.12 178 ARG A C 1
ATOM 1229 O O . ARG A 1 77 ? -4.243 -23.640 -27.808 1.00 8.04 178 ARG A O 1
ATOM 1250 N N . LYS A 1 78 ? -3.274 -22.066 -26.538 1.00 6.50 179 LYS A N 1
ATOM 1251 C CA . LYS A 1 78 ? -2.210 -22.980 -26.121 1.00 9.07 179 LYS A CA 1
ATOM 1252 C C . LYS A 1 78 ? -2.719 -24.261 -25.468 1.00 8.49 179 LYS A C 1
ATOM 1253 O O . LYS A 1 78 ? -2.282 -25.373 -25.802 1.00 9.93 179 LYS A O 1
ATOM 1272 N N . ARG A 1 79 ? -3.674 -24.098 -24.570 1.00 7.80 180 ARG A N 1
ATOM 1273 C CA . ARG A 1 79 ? -4.251 -25.203 -23.866 1.00 9.04 180 ARG A CA 1
ATOM 1274 C C . ARG A 1 79 ? -4.956 -26.147 -24.852 1.00 8.74 180 ARG A C 1
ATOM 1275 O O . ARG A 1 79 ? -4.962 -27.361 -24.671 1.00 11.56 180 ARG A O 1
ATOM 1296 N N . HIS A 1 80 ? -5.514 -25.580 -25.903 1.00 8.13 181 HIS A N 1
ATOM 1297 C CA . HIS A 1 80 ? -6.197 -26.364 -26.921 1.00 7.07 181 HIS A CA 1
ATOM 1298 C C . HIS A 1 80 ? -5.269 -27.138 -27.865 1.00 8.57 181 HIS A C 1
ATOM 1299 O O . HIS A 1 80 ? -5.557 -28.279 -28.182 1.00 8.74 181 HIS A O 1
ATOM 1313 N N . THR A 1 81 ? -4.195 -26.514 -28.346 1.00 10.54 182 THR A N 1
ATOM 1314 C CA . THR A 1 81 ? -3.378 -27.146 -29.368 1.00 8.57 182 THR A CA 1
ATOM 1315 C C . THR A 1 81 ? -2.898 -28.517 -28.958 1.00 9.57 182 THR A C 1
ATOM 1316 O O . THR A 1 81 ? -2.805 -29.402 -29.789 1.00 11.29 182 THR A O 1
ATOM 1327 N N . LYS A 1 82 ? -2.665 -28.724 -27.660 1.00 11.96 183 LYS A N 1
ATOM 1328 C CA . LYS A 1 82 ? -2.184 -30.025 -27.207 1.00 12.77 183 LYS A CA 1
ATOM 1329 C C . LYS A 1 82 ? -3.132 -31.192 -27.358 1.00 14.73 183 LYS A C 1
ATOM 1330 O O . LYS A 1 82 ? -2.707 -32.349 -27.310 1.00 19.41 183 LYS A O 1
ATOM 1349 N N . ILE A 1 83 ? -4.420 -30.941 -27.544 1.00 11.90 184 ILE A N 1
ATOM 1350 C CA . ILE A 1 83 ? -5.346 -32.039 -27.695 1.00 13.65 184 ILE A CA 1
ATOM 1351 C C . ILE A 1 83 ? -5.096 -32.802 -28.984 1.00 15.31 184 ILE A C 1
ATOM 1352 O O . ILE A 1 83 ? -5.547 -33.930 -29.134 1.00 15.49 184 ILE A O 1
ATOM 1368 N N . HIS A 1 84 ? -4.374 -32.192 -29.913 1.00 14.04 185 HIS A N 1
ATOM 1369 C CA . HIS A 1 84 ? -4.112 -32.829 -31.199 1.00 14.77 185 HIS A CA 1
ATOM 1370 C C . HIS A 1 84 ? -2.982 -33.851 -31.131 1.00 18.04 185 HIS A C 1
ATOM 1371 O O . HIS A 1 84 ? -2.731 -34.543 -32.118 1.00 19.13 185 HIS A O 1
ATOM 1385 N N . LEU A 1 85 ? -2.300 -33.929 -29.986 1.00 14.47 186 LEU A N 1
ATOM 1386 C CA . LEU A 1 85 ? -1.245 -34.947 -29.801 1.00 15.88 186 LEU A CA 1
ATOM 1387 C C . LEU A 1 85 ? -1.802 -36.379 -29.777 1.00 30.54 186 LEU A C 1
ATOM 1388 O O . LEU A 1 85 ? -3.019 -36.597 -29.841 1.00 27.27 186 LEU A O 1
ATOM 1404 N N . ARG A 1 86 ? -0.894 -37.350 -29.712 1.00 31.96 187 ARG A N 1
ATOM 1405 C CA . ARG A 1 86 ? -1.261 -38.768 -29.713 1.00 45.21 187 ARG A CA 1
ATOM 1406 C C . ARG A 1 86 ? -2.433 -39.064 -28.787 1.00 50.18 187 ARG A C 1
ATOM 1407 O O . ARG A 1 86 ? -2.609 -38.392 -27.767 1.00 51.90 187 ARG A O 1
#

B-factor: mean 21.98, std 13.01, range [5.79, 90.4]

Nearest PDB structures (foldseek):
  4x9j-assembly1_A  TM=1.012E+00  e=2.624E-17  Homo sapiens
  1a1l-assembly1_A  TM=9.947E-01  e=9.394E-16  Mus musculus
  1a1j-assembly1_A  TM=9.995E-01  e=2.298E-15  Mus musculus
  1a1g-assembly1_A  TM=9.958E-01  e=1.044E-14  Mus musculus
  1g2f-assembly2_F  TM=8.947E-01  e=2.012E-13  Mus musculus

=== Feature glossary ===
Feature key, reading from the visual/contextual features back to the raw sequence:

Rendered structure images. Structure images are PyMOL renders from six orthogonal camera directions. Cartoon representation draws helices as coils and strands as arrows; sticks shows the backbone as bonds; surface shows the solvent-excluded envelope. Rainbow coloring maps sequence position to hue (blue→red, N→C); chain coloring assigns a distinct color per polypeptide.

Contact-map, Ramachandran, and PAE plots. Three diagnostic plots accompany the record. The Cα contact map visualizes the tertiary structure as a 2D adjacency matrix (8 Å cutoff, sequence-local contacts suppressed). The Ramachandran plot shows the distribution of backbone (φ, ψ) torsions, with points in the α and β basins reflecting secondary structure content. The PAE plot shows AlphaFold's inter-residue confidence as a color matrix.

InterPro / GO / CATH / organism. The annotation block draws on four external resources. InterPro: which protein families and domains the sequence belongs to. GO: standardized terms for what the protein does, what process it participates in, and where in the cell it acts. CATH: which structural fold it has in the CATH hierarchy. Organism: the species of origin.

Nearest PDB structures. Structural nearest neighbors (via Foldseek easy-search vs the PDB). Reported per hit: target PDB id, E-value, and alignment TM-score. A TM-score above ~0.5 is the conventional threshold for 'same fold'.

Predicted aligned error. Predicted aligned error is AlphaFold's pairwise confidence. Unlike pLDDT (per-residue), PAE is per-residue-pair and captures whether two parts of the structure are correctly placed relative to each other. Units are ångströms of expected positional error.

Solvent-accessible surface area. SASA measures how much of the protein is reachable by solvent. It is computed by rolling a water-sized probe over the atomic surface and summing the exposed area (Å²). Per-residue SASA distinguishes core (buried, low SASA) from surface (exposed, high SASA) residues; total SASA is a whole-molecule size measure.

B-factor. Crystallographic B-factors measure how much each atom's electron density is smeared out, in Å². They rise in mobile loops and surface residues and fall in the buried interior. In AlphaFold models this column is repurposed to hold pLDDT instead.

pLDDT. For AlphaFold models, the B-factor field carries pLDDT — the model's own estimate of local accuracy on a 0–100 scale. Regions with pLDDT<50 should be treated as essentially unmodeled; they often correspond to intrinsically disordered segments.

Backbone torsions (φ/ψ). φ (phi) and ψ (psi) are the two rotatable backbone dihedrals per residue: φ is the C(i-1)–N–Cα–C torsion, ψ is the N–Cα–C–N(i+1) torsion, both in degrees on (−180°, 180°]. α-helical residues cluster near (−60°, −45°); β-strand residues near (−120°, +130°). A Ramachandran plot is simply a scatter of (φ, ψ) for every residue.

Radius of gyration, Cα contacts, bounding box. Radius of gyration (Rg) is the root-mean-square distance of Cα atoms from their centroid — a single number for overall size and compactness. A globular domain of N residues has Rg ≈ 2.2·N^0.38 Å; an extended or disordered chain has a much larger Rg. The Cα contact count is the number of residue pairs whose Cα atoms are within 8 Å and are more than four positions apart in sequence — a standard proxy for tertiary packing density. The bounding box is the smallest axis-aligned box enclosing all Cα atoms.

Secondary structure (3-state, P-SEA). Three-state secondary structure (P-SEA) collapses the eight DSSP classes into helix (a), strand (b), and coil (c). P-SEA assigns these from Cα geometry alone — distances and angles — without requiring backbone oxygens, so it works on any Cα trace.

Secondary structure (8-state, DSSP). Secondary structure is the local, repeating backbone conformation. DSSP classifies it into eight states by reading the hydrogen-bond network: three helix types (H, G, I), two β types (E, B), two non-regular types (T, S), and unstructured coil (-).

Foldseek 3Di. The Foldseek 3Di string encodes local tertiary geometry as a 20-letter alphabet — one character per residue — derived from the relative positions of nearby Cα atoms. Unlike the amino-acid sequence, 3Di is a direct function of the 3D structure, so two proteins with the same fold have similar 3Di strings even at low sequence identity.

mmCIF coordinates. Structure coordinates are given as an mmCIF _atom_site loop: one row per atom with element, residue name, chain id, sequence number, and x/y/z position in Å. Only the four main-chain atoms per residue are included here; side chains are omitted to keep the record compact.

Sequence. This is the polypeptide sequence — one letter per residue, N-terminus first. Length ranges from a few dozen residues for small domains to over a thousand for large multi-domain proteins.